Protein AF-A0A2X1PK58-F1 (afdb_monomer)

Sequence (124 aa):
MNYIPASQVELNADGKLYEVTINKLGIASLDGKSEFVGNANWKNGANWDIQADLEKMNIGFFVPVMPATLSGKLHSRGFAGSQGWQVEVPVADLNGMLSAKPISLKGSATLNQNVLLTVPDLQI

Radius of gyration: 15.74 Å; Cα contacts (8 Å, |Δi|>4): 298; chains: 1; bounding box: 34×44×41 Å

InterPro domains:
  IPR060340 TamB, N-terminal domain [PF27051] (2-124)

Structure (mmCIF, N/CA/C/O backbone):
data_AF-A0A2X1PK58-F1
#
_entry.id   AF-A0A2X1PK58-F1
#
loop_
_atom_site.group_PDB
_atom_site.id
_atom_site.type_symbol
_atom_site.label_atom_id
_atom_site.label_alt_id
_atom_site.label_comp_id
_atom_site.label_asym_id
_atom_site.label_entity_id
_atom_site.label_seq_id
_atom_site.pdbx_PDB_ins_code
_atom_site.Cartn_x
_atom_site.Cartn_y
_atom_site.Cartn_z
_atom_site.occupancy
_atom_site.B_iso_or_equiv
_atom_site.auth_seq_id
_atom_site.auth_comp_id
_atom_site.auth_asym_id
_atom_site.auth_atom_id
_atom_site.pdbx_PDB_model_num
ATOM 1 N N . MET A 1 1 ? -5.081 -21.820 -12.606 1.00 43.25 1 MET A N 1
ATOM 2 C CA . MET A 1 1 ? -4.956 -21.463 -11.178 1.00 43.25 1 MET A CA 1
ATOM 3 C C . MET A 1 1 ? -4.066 -20.238 -11.095 1.00 43.25 1 MET A C 1
ATOM 5 O O . MET A 1 1 ? -2.983 -20.278 -11.663 1.00 43.25 1 MET A O 1
ATOM 9 N N . ASN A 1 2 ? -4.532 -19.157 -10.472 1.00 54.59 2 ASN A N 1
ATOM 10 C CA . ASN A 1 2 ? -3.737 -17.941 -10.299 1.00 54.59 2 ASN A CA 1
ATOM 11 C C . ASN A 1 2 ? -2.868 -18.121 -9.054 1.00 54.59 2 ASN A C 1
ATOM 13 O O . ASN A 1 2 ? -3.359 -18.013 -7.934 1.00 54.59 2 ASN A O 1
ATOM 17 N N . TYR A 1 3 ? -1.604 -18.480 -9.259 1.00 69.31 3 TYR A N 1
ATOM 18 C CA . TYR A 1 3 ? -0.638 -18.639 -8.177 1.00 69.31 3 TYR A CA 1
ATOM 19 C C . TYR A 1 3 ? -0.144 -17.265 -7.731 1.00 69.31 3 TYR A C 1
ATOM 21 O O . TYR A 1 3 ? 0.342 -16.497 -8.560 1.00 69.31 3 TYR A O 1
ATOM 29 N N . ILE A 1 4 ? -0.251 -16.972 -6.431 1.00 69.81 4 ILE A N 1
ATOM 30 C CA . ILE A 1 4 ? 0.514 -15.883 -5.811 1.00 69.81 4 ILE A CA 1
ATOM 31 C C . ILE A 1 4 ? 1.991 -16.173 -6.109 1.00 69.81 4 ILE A C 1
ATOM 33 O O . ILE A 1 4 ? 2.419 -17.311 -5.881 1.00 69.81 4 ILE A O 1
ATOM 37 N N . PRO A 1 5 ? 2.762 -15.213 -6.651 1.00 74.75 5 PRO A N 1
ATOM 38 C CA . PRO A 1 5 ? 4.165 -15.452 -6.952 1.00 74.75 5 PRO A CA 1
ATOM 39 C C . PRO A 1 5 ? 4.913 -15.927 -5.704 1.00 74.75 5 PRO A C 1
ATOM 41 O O . PRO A 1 5 ? 4.613 -15.488 -4.590 1.00 74.75 5 PRO A O 1
ATOM 44 N N . ALA A 1 6 ? 5.897 -16.812 -5.880 1.00 85.56 6 ALA A N 1
ATOM 45 C CA . ALA A 1 6 ? 6.773 -17.196 -4.779 1.00 85.56 6 ALA A CA 1
ATOM 46 C C . ALA A 1 6 ? 7.387 -15.926 -4.170 1.00 85.56 6 ALA A C 1
ATOM 48 O O . ALA A 1 6 ? 8.035 -15.147 -4.870 1.00 85.56 6 ALA A O 1
ATOM 49 N N . SER A 1 7 ? 7.113 -15.709 -2.884 1.00 90.06 7 SER A N 1
ATOM 50 C CA . SER A 1 7 ? 7.427 -14.467 -2.185 1.00 90.06 7 SER A CA 1
ATOM 51 C C . SER A 1 7 ? 8.105 -14.775 -0.859 1.00 90.06 7 SER A C 1
ATOM 53 O O . SER A 1 7 ? 7.682 -15.678 -0.136 1.00 90.06 7 SER A O 1
ATOM 55 N N . GLN A 1 8 ? 9.126 -13.997 -0.520 1.00 93.69 8 GLN A N 1
ATOM 56 C CA . GLN A 1 8 ? 9.680 -13.939 0.823 1.00 93.69 8 GLN A CA 1
ATOM 57 C C . GLN A 1 8 ? 8.991 -12.806 1.581 1.00 93.69 8 GLN A C 1
ATOM 59 O O . GLN A 1 8 ? 8.929 -11.678 1.093 1.00 93.69 8 GLN A O 1
ATOM 64 N N . VAL A 1 9 ? 8.476 -13.115 2.769 1.00 94.94 9 VAL A N 1
ATOM 65 C CA . VAL A 1 9 ? 7.784 -12.152 3.628 1.00 94.94 9 VAL A CA 1
ATOM 66 C C . VAL A 1 9 ? 8.498 -12.080 4.972 1.00 94.94 9 VAL A C 1
ATOM 68 O O . VAL A 1 9 ? 8.724 -13.104 5.614 1.00 94.94 9 VAL A O 1
ATOM 71 N N . GLU A 1 10 ? 8.839 -10.868 5.394 1.00 97.56 10 GLU A N 1
ATOM 72 C CA . GLU A 1 10 ? 9.374 -10.552 6.717 1.00 97.56 10 GLU A CA 1
ATOM 73 C C . GLU A 1 10 ? 8.375 -9.635 7.424 1.00 97.56 10 GLU A C 1
ATOM 75 O O . GLU A 1 10 ? 8.066 -8.560 6.918 1.00 97.56 10 GLU A O 1
ATOM 80 N N . LEU A 1 11 ? 7.857 -10.046 8.582 1.00 97.62 11 LEU A N 1
ATOM 81 C CA . LEU 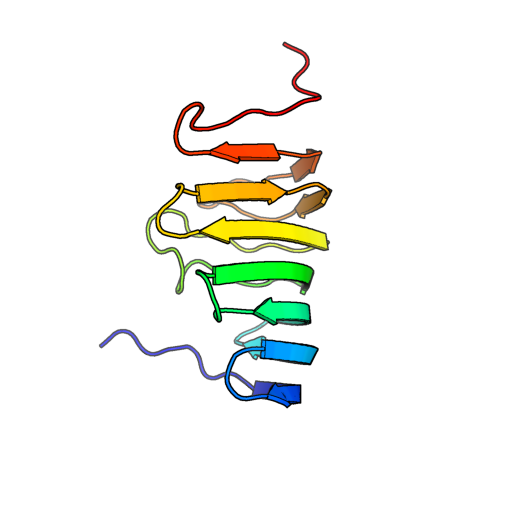A 1 11 ? 6.885 -9.265 9.345 1.00 97.62 11 LEU A CA 1
ATOM 82 C C . LEU A 1 11 ? 7.369 -9.070 10.782 1.00 97.62 11 LEU A C 1
ATOM 84 O O . LEU A 1 11 ? 7.587 -10.036 11.510 1.00 97.62 11 LEU A O 1
ATOM 88 N N . ASN A 1 12 ? 7.463 -7.809 11.191 1.00 98.56 12 ASN A N 1
ATOM 89 C CA . ASN A 1 12 ? 7.574 -7.365 12.570 1.00 98.56 12 ASN A CA 1
ATOM 90 C C . ASN A 1 12 ? 6.383 -6.447 12.869 1.00 98.56 12 ASN A C 1
ATOM 92 O O . ASN A 1 12 ? 6.247 -5.377 12.267 1.00 98.56 12 ASN A O 1
ATOM 96 N N . ALA A 1 13 ? 5.517 -6.880 13.782 1.00 97.88 13 ALA A N 1
ATOM 97 C CA . ALA A 1 13 ? 4.328 -6.140 14.161 1.00 97.88 13 ALA A CA 1
ATOM 98 C C . ALA A 1 13 ? 3.920 -6.409 15.611 1.00 97.88 13 ALA A C 1
ATOM 100 O O . ALA A 1 13 ? 4.083 -7.519 16.121 1.00 97.88 13 ALA A O 1
ATOM 101 N N . ASP A 1 14 ? 3.309 -5.398 16.218 1.00 98.25 14 ASP A N 1
ATOM 102 C CA . ASP A 1 14 ? 2.612 -5.471 17.498 1.00 98.25 14 ASP A CA 1
ATOM 103 C C . ASP A 1 14 ? 1.104 -5.390 17.251 1.00 98.25 14 ASP A C 1
ATOM 105 O O . ASP A 1 14 ? 0.656 -4.709 16.328 1.00 98.25 14 ASP A O 1
ATOM 109 N N . GLY A 1 15 ? 0.285 -6.052 18.067 1.00 96.69 15 GLY A N 1
ATOM 110 C CA . GLY A 1 15 ? -1.160 -6.031 17.856 1.00 96.69 15 GLY A CA 1
ATOM 111 C C . GLY A 1 15 ? -1.989 -6.286 19.103 1.00 96.69 15 GLY A C 1
ATOM 112 O O . GLY A 1 15 ? -1.538 -6.888 20.078 1.00 96.69 15 GLY A O 1
ATOM 113 N N . LYS A 1 16 ? -3.241 -5.831 19.047 1.00 95.56 16 LYS A N 1
ATOM 114 C CA . LYS A 1 16 ? -4.312 -6.176 19.988 1.00 95.56 16 LYS A CA 1
ATOM 115 C C . LYS A 1 16 ? -5.529 -6.667 19.204 1.00 95.56 16 LYS A C 1
ATOM 117 O O . LYS A 1 16 ? -5.503 -6.776 17.985 1.00 95.56 16 LYS A O 1
ATOM 122 N N . LEU A 1 17 ? -6.633 -6.921 19.907 1.00 97.19 17 LEU A N 1
ATOM 123 C CA . LEU A 1 17 ? -7.867 -7.449 19.313 1.00 97.19 17 LEU A CA 1
ATOM 124 C C . LEU A 1 17 ? -8.397 -6.628 18.120 1.00 97.19 17 LEU A C 1
ATOM 126 O O . LEU A 1 17 ? -8.992 -7.196 17.207 1.00 97.19 17 LEU A O 1
ATOM 130 N N . TYR A 1 18 ? -8.197 -5.307 18.138 1.00 97.94 18 TYR A N 1
ATOM 131 C CA . TYR A 1 18 ? -8.751 -4.400 17.131 1.00 97.94 18 TYR A CA 1
ATOM 132 C C . TYR A 1 18 ? -7.724 -3.500 16.448 1.00 97.94 18 TYR A C 1
ATOM 134 O O . TYR A 1 18 ? -8.131 -2.609 15.712 1.00 97.94 18 TYR A O 1
ATOM 142 N N . GLU A 1 19 ? -6.429 -3.693 16.691 1.00 97.81 19 GLU A N 1
ATOM 143 C CA . GLU A 1 19 ? -5.379 -2.837 16.135 1.00 97.81 19 GLU A CA 1
ATOM 144 C C . GLU A 1 19 ? -4.103 -3.624 15.850 1.00 97.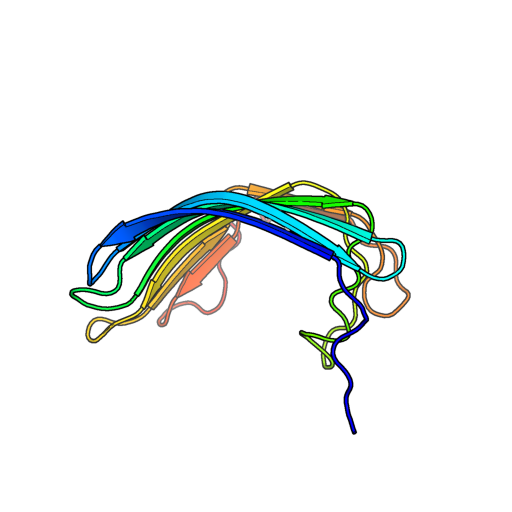81 19 GLU A C 1
ATOM 146 O O . GLU A 1 19 ? -3.791 -4.596 16.539 1.00 97.81 19 GLU A O 1
ATOM 151 N N . VAL A 1 20 ? -3.354 -3.166 14.855 1.00 98.38 20 VAL A N 1
ATOM 152 C CA . VAL A 1 20 ? -2.011 -3.638 14.530 1.00 98.38 20 VAL A CA 1
ATOM 153 C C . VAL A 1 20 ? -1.118 -2.442 14.229 1.00 98.38 20 VAL A C 1
ATOM 155 O O . VAL A 1 20 ? -1.525 -1.515 13.525 1.00 98.38 20 VAL A O 1
ATOM 158 N N . THR A 1 21 ? 0.104 -2.491 14.738 1.00 98.62 21 THR A N 1
ATOM 159 C CA . THR A 1 21 ? 1.210 -1.618 14.362 1.00 98.62 21 THR A CA 1
ATOM 160 C C . THR A 1 21 ? 2.228 -2.462 13.616 1.00 98.62 21 THR A C 1
ATOM 162 O O . THR A 1 21 ? 2.782 -3.414 14.156 1.00 98.62 21 THR A O 1
ATOM 165 N N . ILE A 1 22 ? 2.461 -2.121 12.358 1.00 98.56 22 ILE A N 1
ATOM 166 C CA . ILE A 1 22 ? 3.460 -2.728 11.490 1.00 98.56 22 ILE A CA 1
ATOM 167 C C . ILE A 1 22 ? 4.749 -1.927 11.662 1.00 98.56 22 ILE A C 1
ATOM 169 O O . ILE A 1 22 ? 4.891 -0.836 11.106 1.00 98.56 22 ILE A O 1
ATOM 173 N N . ASN A 1 23 ? 5.688 -2.482 12.427 1.00 98.38 23 ASN A N 1
ATOM 174 C CA . ASN A 1 23 ? 7.028 -1.915 12.580 1.00 98.38 23 ASN A CA 1
ATOM 175 C C . ASN A 1 23 ? 7.861 -2.142 11.313 1.00 98.38 23 ASN A C 1
ATOM 177 O O . ASN A 1 23 ? 8.692 -1.310 10.963 1.00 98.38 23 ASN A O 1
ATOM 181 N N . LYS A 1 24 ? 7.636 -3.280 10.641 1.00 98.25 24 LYS A N 1
ATOM 182 C CA . LYS A 1 24 ? 8.188 -3.607 9.326 1.00 98.25 24 LYS A CA 1
ATOM 183 C C . LYS A 1 24 ? 7.381 -4.728 8.681 1.00 98.25 24 LYS A C 1
ATOM 185 O O . LYS A 1 24 ? 7.197 -5.783 9.281 1.00 98.25 24 LYS A O 1
ATOM 190 N N . LEU A 1 25 ? 6.970 -4.540 7.437 1.00 97.88 25 LEU A N 1
ATOM 191 C CA . LEU A 1 25 ? 6.529 -5.612 6.553 1.00 97.88 25 LEU A CA 1
ATOM 192 C C . LEU A 1 25 ? 7.355 -5.535 5.271 1.00 97.88 25 LEU A C 1
ATOM 194 O O . LEU A 1 25 ? 7.165 -4.632 4.466 1.00 97.88 25 LEU A O 1
ATOM 198 N N . GLY A 1 26 ? 8.283 -6.468 5.098 1.00 97.06 26 GLY A N 1
ATOM 199 C CA . GLY A 1 26 ? 9.066 -6.638 3.882 1.00 97.06 26 GLY A CA 1
ATOM 200 C C . GLY A 1 26 ? 8.456 -7.724 3.006 1.00 97.06 26 GLY A C 1
ATOM 201 O O . GLY A 1 26 ? 8.208 -8.831 3.483 1.00 97.06 26 GLY A O 1
ATOM 202 N N . ILE A 1 27 ? 8.231 -7.434 1.728 1.00 94.19 27 ILE A N 1
ATOM 203 C CA . ILE A 1 27 ? 7.794 -8.422 0.735 1.00 94.19 27 ILE A CA 1
ATOM 204 C C . ILE A 1 27 ? 8.761 -8.372 -0.441 1.00 94.19 27 ILE A C 1
ATOM 206 O O . ILE A 1 27 ? 8.879 -7.336 -1.094 1.00 94.19 27 ILE A O 1
ATOM 210 N N . ALA A 1 28 ? 9.418 -9.492 -0.732 1.00 93.31 28 ALA A N 1
ATOM 211 C CA . ALA A 1 28 ? 10.230 -9.685 -1.929 1.00 93.31 28 ALA A CA 1
ATOM 212 C C . ALA A 1 28 ? 9.595 -10.768 -2.804 1.00 93.31 28 ALA A C 1
ATOM 214 O O . ALA A 1 28 ? 9.312 -11.866 -2.330 1.00 93.31 28 ALA A O 1
ATOM 215 N N . SER A 1 29 ? 9.339 -10.457 -4.070 1.00 88.12 29 SER A N 1
ATOM 216 C CA . SER A 1 29 ? 8.616 -11.324 -5.001 1.00 88.12 29 SER A CA 1
ATOM 217 C C . SER A 1 29 ? 9.092 -11.069 -6.423 1.00 88.12 29 SER A C 1
ATOM 219 O O . SER A 1 29 ? 9.148 -9.916 -6.854 1.00 88.12 29 SER A O 1
ATOM 221 N N . LEU A 1 30 ? 9.343 -12.139 -7.186 1.00 84.12 30 LEU A N 1
ATOM 222 C CA . LEU A 1 30 ? 9.974 -12.044 -8.508 1.00 84.12 30 LEU A CA 1
ATOM 223 C C . LEU A 1 30 ? 11.269 -11.209 -8.399 1.00 84.12 30 LEU A C 1
ATOM 225 O O . LEU A 1 30 ? 12.125 -11.533 -7.581 1.00 84.12 30 LEU A O 1
ATOM 229 N N . ASP A 1 31 ? 11.370 -10.115 -9.156 1.00 83.81 31 ASP A N 1
ATOM 230 C CA . ASP A 1 31 ? 12.516 -9.194 -9.156 1.00 83.81 31 ASP A CA 1
ATOM 231 C C . ASP A 1 31 ? 12.249 -7.890 -8.375 1.00 83.81 31 ASP A C 1
ATOM 233 O O . ASP A 1 31 ? 12.995 -6.916 -8.510 1.00 83.81 31 ASP A O 1
ATOM 237 N N . GLY A 1 32 ? 11.155 -7.836 -7.608 1.00 93.00 32 GLY A N 1
ATOM 238 C CA . GLY A 1 32 ? 10.718 -6.655 -6.869 1.00 93.00 32 GLY A CA 1
ATOM 239 C C . GLY A 1 32 ? 10.773 -6.846 -5.358 1.00 93.00 32 GLY A C 1
ATOM 240 O O . GLY A 1 32 ? 10.633 -7.959 -4.843 1.00 93.00 32 GLY A O 1
ATOM 241 N N . LYS A 1 33 ? 10.932 -5.737 -4.637 1.00 95.69 33 LYS A N 1
ATOM 242 C CA . LYS A 1 33 ? 10.809 -5.693 -3.180 1.00 95.69 33 LYS A CA 1
ATOM 243 C C . LYS A 1 33 ? 9.983 -4.494 -2.737 1.00 9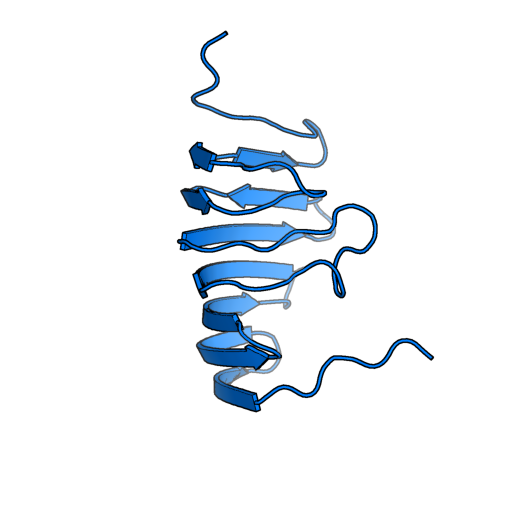5.69 33 LYS A C 1
ATOM 245 O O . LYS A 1 33 ? 9.870 -3.495 -3.442 1.00 95.69 33 LYS A O 1
ATOM 250 N N . SER A 1 34 ? 9.400 -4.609 -1.559 1.00 95.38 34 SER A N 1
ATOM 251 C CA . SER A 1 34 ? 8.627 -3.547 -0.934 1.00 95.38 34 SER A CA 1
ATOM 252 C C . SER A 1 34 ? 8.778 -3.612 0.573 1.00 95.38 34 SER A C 1
ATOM 254 O O . SER A 1 34 ? 8.898 -4.701 1.138 1.00 95.38 34 SER A O 1
ATOM 256 N N . GLU A 1 35 ? 8.781 -2.449 1.205 1.00 98.12 35 GLU A N 1
ATOM 257 C CA . GLU A 1 35 ? 8.764 -2.305 2.652 1.00 98.12 35 GLU A CA 1
ATOM 258 C C . GLU A 1 35 ? 7.579 -1.434 3.054 1.00 98.12 35 GLU A C 1
ATOM 260 O O . GLU A 1 35 ? 7.330 -0.394 2.446 1.00 98.12 35 GLU A O 1
ATOM 265 N N . PHE A 1 36 ? 6.845 -1.872 4.072 1.00 98.06 36 PHE A N 1
ATOM 266 C CA . PHE A 1 36 ? 5.695 -1.168 4.615 1.00 98.06 36 PHE A CA 1
ATOM 267 C C . PHE A 1 36 ? 5.865 -0.942 6.112 1.00 98.06 36 PHE A C 1
ATOM 269 O O . PHE A 1 36 ? 6.327 -1.825 6.841 1.00 98.06 36 PHE A O 1
ATOM 276 N N . VAL A 1 37 ? 5.409 0.220 6.568 1.00 98.81 37 VAL A N 1
ATOM 277 C CA . VAL A 1 37 ? 5.277 0.575 7.984 1.00 98.81 37 VAL A CA 1
ATOM 278 C C . VAL A 1 37 ? 3.953 1.290 8.202 1.00 98.81 37 VAL A C 1
ATOM 280 O O . VAL A 1 37 ? 3.427 1.925 7.285 1.00 98.81 37 VAL A O 1
ATOM 283 N N . GLY A 1 38 ? 3.414 1.217 9.413 1.00 98.38 38 GLY A N 1
ATOM 284 C CA . GLY A 1 38 ? 2.231 1.989 9.780 1.00 98.38 38 GLY A CA 1
ATOM 285 C C . GLY A 1 38 ? 1.307 1.246 10.725 1.00 98.38 38 GLY A C 1
ATOM 286 O O . GLY A 1 38 ? 1.731 0.348 11.446 1.00 98.38 38 GLY A O 1
ATOM 287 N N . ASN A 1 39 ? 0.035 1.617 10.742 1.00 98.44 39 ASN A N 1
ATOM 288 C CA . ASN A 1 39 ? -0.937 1.052 11.662 1.00 98.44 39 ASN A CA 1
ATOM 289 C C . ASN A 1 39 ? -2.311 0.887 11.019 1.00 98.44 39 ASN A C 1
ATOM 291 O O . ASN A 1 39 ? -2.697 1.619 10.108 1.00 98.44 39 ASN A O 1
ATOM 295 N N . ALA A 1 40 ? -3.082 -0.052 11.557 1.00 98.25 40 ALA A N 1
ATOM 296 C CA . ALA A 1 40 ? -4.491 -0.204 11.238 1.00 98.25 40 ALA A CA 1
ATOM 297 C C . ALA A 1 40 ? -5.303 -0.524 12.495 1.00 98.25 40 ALA A C 1
ATOM 299 O O . ALA A 1 40 ? -4.825 -1.208 13.394 1.00 98.25 40 ALA A O 1
ATOM 300 N N . ASN A 1 41 ? -6.541 -0.040 12.551 1.00 97.94 41 ASN A N 1
ATOM 301 C CA . ASN A 1 41 ? -7.508 -0.358 13.599 1.00 97.94 41 ASN A CA 1
ATOM 302 C C . ASN A 1 41 ? -8.887 -0.618 12.986 1.00 97.94 41 ASN A C 1
ATOM 304 O O . ASN A 1 41 ? -9.296 0.080 12.063 1.00 97.94 41 ASN A O 1
ATOM 308 N N . TRP A 1 42 ? -9.619 -1.592 13.522 1.00 97.12 42 TRP A N 1
ATOM 309 C CA . TRP A 1 42 ? -10.935 -2.007 13.019 1.00 97.12 42 TRP A CA 1
ATOM 310 C C . TRP A 1 42 ? -12.032 -2.042 14.088 1.00 97.12 42 TRP A C 1
ATOM 312 O O . TRP A 1 42 ? -13.105 -2.594 13.852 1.00 97.12 42 TRP A O 1
ATOM 322 N N . LYS A 1 43 ? -11.810 -1.431 15.260 1.00 96.25 43 LYS A N 1
ATOM 323 C CA . LYS A 1 43 ? -12.786 -1.440 16.366 1.00 96.25 43 LYS A CA 1
ATOM 324 C C . LYS A 1 43 ? -14.156 -0.867 15.979 1.00 96.25 43 LYS A C 1
ATOM 326 O O . LYS A 1 43 ? -15.176 -1.411 16.379 1.00 96.25 43 LYS A O 1
ATOM 331 N N . ASN A 1 44 ? -14.163 0.224 15.211 1.00 94.25 44 ASN A N 1
ATOM 332 C CA . ASN A 1 44 ? -15.363 0.979 14.827 1.00 94.25 44 ASN A CA 1
ATOM 333 C C . ASN A 1 44 ? -15.374 1.242 13.309 1.00 94.25 44 ASN A C 1
ATOM 335 O O . ASN A 1 44 ? -15.608 2.364 12.863 1.00 94.25 44 ASN A O 1
ATOM 339 N N . GLY A 1 45 ? -15.049 0.216 12.522 1.00 95.69 45 GLY A N 1
ATOM 340 C CA . GLY A 1 45 ? -14.711 0.363 11.106 1.00 95.69 45 GLY A CA 1
ATOM 341 C C . GLY A 1 45 ? -13.202 0.439 10.887 1.00 95.69 45 GLY A C 1
ATOM 342 O O . GLY A 1 45 ? -12.434 0.691 11.820 1.00 95.69 45 GLY A O 1
ATOM 343 N N . ALA A 1 46 ? -12.783 0.171 9.654 1.00 97.38 46 ALA A N 1
ATOM 344 C CA . ALA A 1 46 ? -11.383 0.146 9.267 1.00 97.38 46 ALA A CA 1
ATOM 345 C C . ALA A 1 46 ? -10.817 1.566 9.262 1.00 97.38 46 ALA A C 1
ATOM 347 O O . ALA A 1 46 ? -11.427 2.476 8.716 1.00 97.38 46 ALA A O 1
ATOM 348 N N . ASN A 1 47 ? -9.652 1.744 9.866 1.00 98.12 47 ASN A N 1
ATOM 349 C CA . ASN A 1 47 ? -8.852 2.959 9.845 1.00 98.12 47 ASN A CA 1
ATOM 350 C C . ASN A 1 47 ? -7.409 2.537 9.613 1.00 98.12 47 ASN A C 1
ATOM 352 O O . ASN A 1 47 ? -6.966 1.560 10.220 1.00 98.12 47 ASN A O 1
ATOM 356 N N . TRP A 1 48 ? -6.682 3.249 8.764 1.00 98.44 48 TRP A N 1
ATOM 357 C CA . TRP A 1 48 ? -5.289 2.930 8.477 1.00 98.44 48 TRP A CA 1
ATOM 358 C C . TRP A 1 48 ? -4.465 4.184 8.223 1.00 98.44 48 TRP A C 1
ATOM 360 O O . TRP A 1 48 ? -4.990 5.217 7.808 1.00 98.44 48 TRP A O 1
ATOM 370 N N . ASP A 1 49 ? -3.166 4.052 8.452 1.00 98.69 49 ASP A N 1
ATOM 371 C CA . ASP A 1 49 ? -2.126 4.987 8.044 1.00 98.69 49 ASP A CA 1
ATOM 372 C C . ASP A 1 49 ? -0.885 4.145 7.726 1.00 98.69 49 ASP A C 1
ATOM 374 O O . ASP A 1 49 ? -0.336 3.492 8.612 1.00 98.69 49 ASP A O 1
ATOM 378 N N . ILE A 1 50 ? -0.529 4.052 6.445 1.00 98.31 50 ILE A N 1
ATOM 379 C CA . ILE A 1 50 ? 0.482 3.133 5.917 1.00 98.31 50 ILE A CA 1
ATOM 380 C C . ILE A 1 50 ? 1.407 3.881 4.969 1.00 98.31 50 ILE A C 1
ATOM 382 O O . ILE A 1 50 ? 0.963 4.520 4.013 1.00 98.31 50 ILE A O 1
ATOM 386 N N . GLN A 1 51 ? 2.705 3.726 5.185 1.00 98.62 51 GLN A N 1
ATOM 387 C CA . GLN A 1 51 ? 3.749 4.162 4.271 1.00 98.62 51 GLN A CA 1
ATOM 388 C C . GLN A 1 51 ? 4.382 2.944 3.605 1.00 98.62 51 GLN A C 1
ATOM 390 O O . GLN A 1 51 ? 4.561 1.904 4.238 1.00 98.62 51 GLN A O 1
ATOM 395 N N . ALA A 1 52 ? 4.713 3.087 2.329 1.00 97.75 52 ALA A N 1
ATOM 396 C CA . ALA A 1 52 ? 5.330 2.061 1.511 1.00 97.75 52 ALA A CA 1
ATOM 397 C C . ALA A 1 52 ? 6.529 2.633 0.750 1.00 97.75 52 ALA A C 1
ATOM 399 O O . ALA A 1 52 ? 6.438 3.718 0.168 1.00 97.75 52 ALA A O 1
ATOM 400 N N . ASP A 1 53 ? 7.617 1.872 0.714 1.00 98.06 53 ASP A N 1
ATOM 401 C CA . ASP A 1 53 ? 8.742 2.059 -0.200 1.00 98.06 53 ASP A CA 1
ATOM 402 C C . ASP A 1 53 ? 8.791 0.857 -1.149 1.00 98.06 53 ASP A C 1
ATOM 404 O O . ASP A 1 53 ? 8.816 -0.298 -0.715 1.00 98.06 53 ASP A O 1
ATOM 408 N N . LEU A 1 54 ? 8.715 1.123 -2.448 1.00 96.56 54 LEU A N 1
ATOM 409 C CA . LEU A 1 54 ? 8.612 0.121 -3.498 1.00 96.56 54 LEU A CA 1
ATOM 410 C C . LEU A 1 54 ? 9.865 0.154 -4.369 1.00 96.56 54 LEU A C 1
ATOM 412 O O . LEU A 1 54 ? 10.287 1.207 -4.847 1.00 96.56 54 LEU A O 1
ATOM 416 N N . GLU A 1 55 ? 10.393 -1.019 -4.694 1.00 97.00 55 GLU A N 1
ATOM 417 C CA . GLU A 1 55 ? 11.463 -1.181 -5.669 1.00 97.00 55 GLU A CA 1
ATOM 418 C C . GLU A 1 55 ? 11.052 -2.241 -6.687 1.00 97.00 55 GLU A C 1
ATOM 420 O O . GLU A 1 55 ? 11.035 -3.438 -6.399 1.00 97.00 55 GLU A O 1
ATOM 425 N N . LYS A 1 56 ? 10.707 -1.784 -7.898 1.00 95.44 56 LYS A N 1
ATOM 426 C CA . LYS A 1 56 ? 10.292 -2.618 -9.037 1.00 95.44 56 LYS A CA 1
ATOM 427 C C . LYS A 1 56 ? 9.163 -3.594 -8.688 1.00 95.44 56 LYS A C 1
ATOM 429 O O . LYS A 1 56 ? 9.112 -4.713 -9.198 1.00 95.44 56 LYS A O 1
ATOM 434 N N . MET A 1 57 ? 8.234 -3.167 -7.839 1.00 93.06 57 MET A N 1
ATOM 435 C CA . MET A 1 57 ? 7.134 -4.007 -7.389 1.00 93.06 57 MET A CA 1
ATOM 436 C C . MET A 1 57 ? 6.122 -4.207 -8.519 1.00 93.06 57 MET A C 1
ATOM 438 O O . MET A 1 57 ? 5.492 -3.251 -8.973 1.00 93.06 57 MET A O 1
ATOM 442 N N . ASN A 1 58 ? 5.955 -5.451 -8.975 1.00 91.19 58 ASN A N 1
ATOM 443 C CA . ASN A 1 58 ? 4.942 -5.814 -9.963 1.00 91.19 58 ASN A CA 1
ATOM 444 C C . ASN A 1 58 ? 3.596 -6.062 -9.267 1.00 91.19 58 ASN A C 1
ATOM 446 O O . ASN A 1 58 ? 3.408 -7.076 -8.596 1.00 91.19 58 ASN A O 1
ATOM 450 N N . ILE A 1 59 ? 2.651 -5.141 -9.453 1.00 87.69 59 ILE A N 1
ATOM 451 C CA . ILE A 1 59 ? 1.308 -5.215 -8.866 1.00 87.69 59 ILE A CA 1
ATOM 452 C C . ILE A 1 59 ? 0.262 -5.807 -9.813 1.00 87.69 59 ILE A C 1
ATOM 454 O O . ILE A 1 59 ? -0.900 -5.927 -9.434 1.00 87.69 59 ILE A O 1
ATOM 458 N N . GLY A 1 60 ? 0.642 -6.211 -11.030 1.00 87.19 60 GLY A N 1
ATOM 459 C CA . GLY A 1 60 ? -0.303 -6.735 -12.020 1.00 87.19 60 GLY A CA 1
ATOM 460 C C . GLY A 1 60 ? -0.996 -8.028 -11.600 1.00 87.19 60 GLY A C 1
ATOM 461 O O . GLY A 1 60 ? -2.096 -8.305 -12.063 1.00 87.19 60 GLY A O 1
ATOM 462 N N . PHE A 1 61 ? -0.407 -8.784 -10.672 1.00 80.56 61 PHE A N 1
ATOM 463 C CA . PHE A 1 61 ? -1.090 -9.920 -10.059 1.00 80.56 61 PHE A CA 1
ATOM 464 C C . PHE A 1 61 ? -2.243 -9.484 -9.135 1.00 80.56 61 PHE A C 1
ATOM 466 O O . PHE A 1 61 ? -3.309 -10.094 -9.152 1.00 80.56 61 PHE A O 1
ATOM 473 N N . PHE A 1 62 ? -2.043 -8.427 -8.342 1.00 78.69 62 PHE A N 1
ATOM 474 C CA . PHE A 1 62 ? -3.021 -7.945 -7.358 1.00 78.69 62 PHE A CA 1
ATOM 475 C C . PHE A 1 62 ? -4.087 -7.040 -7.980 1.00 78.69 62 PHE A C 1
ATOM 477 O O . PHE A 1 62 ? -5.231 -7.037 -7.532 1.00 78.69 62 PHE A O 1
ATOM 484 N N . VAL A 1 63 ? -3.726 -6.302 -9.034 1.00 84.94 63 VAL A N 1
ATOM 485 C CA . VAL A 1 63 ? -4.624 -5.410 -9.778 1.00 84.94 63 VAL A CA 1
ATOM 486 C C . VAL A 1 63 ? -4.582 -5.762 -11.273 1.00 84.94 63 VAL A C 1
ATOM 488 O O . VAL A 1 63 ? -4.017 -5.014 -12.073 1.00 84.94 63 VAL A O 1
ATOM 491 N N . PRO A 1 64 ? -5.183 -6.894 -11.698 1.00 84.44 64 PRO A N 1
ATOM 492 C CA . PRO A 1 64 ? -5.061 -7.379 -13.079 1.00 84.44 64 PRO A CA 1
ATOM 493 C C . PRO A 1 64 ? -5.642 -6.434 -14.132 1.00 84.44 64 PRO A C 1
ATOM 495 O O . PRO A 1 64 ? -5.192 -6.424 -15.273 1.00 84.44 64 PRO A O 1
ATOM 498 N N . VAL A 1 65 ? -6.635 -5.626 -13.750 1.00 88.12 65 VAL A N 1
ATOM 499 C CA . VAL A 1 65 ? -7.258 -4.618 -14.623 1.00 88.12 65 VAL A CA 1
ATOM 500 C C . VAL A 1 65 ? -6.331 -3.440 -14.930 1.00 88.12 65 VAL A C 1
ATOM 502 O O . VAL A 1 65 ? -6.575 -2.699 -15.877 1.00 88.12 65 VAL A O 1
ATOM 505 N N . MET A 1 66 ? -5.278 -3.256 -14.129 1.00 86.56 66 MET A N 1
ATOM 506 C CA . MET A 1 66 ? -4.345 -2.140 -14.225 1.00 86.56 66 MET A CA 1
ATOM 507 C C . MET A 1 66 ? -2.920 -2.621 -13.900 1.00 86.56 66 MET A C 1
ATOM 509 O O . MET A 1 66 ? -2.358 -2.263 -12.862 1.00 86.56 66 MET A O 1
ATOM 513 N N . PRO A 1 67 ? -2.323 -3.467 -14.761 1.00 89.06 67 PRO A N 1
ATOM 514 C CA . PRO A 1 67 ? -1.029 -4.059 -14.479 1.00 89.06 67 PRO A CA 1
ATOM 515 C C . PRO A 1 67 ? 0.065 -2.995 -14.489 1.00 89.06 67 PRO A C 1
ATOM 517 O O . PRO A 1 67 ? 0.207 -2.240 -15.457 1.00 89.06 67 PRO A O 1
ATOM 520 N N . ALA A 1 68 ? 0.857 -2.959 -13.420 1.00 92.25 68 ALA A N 1
ATOM 521 C CA . ALA A 1 68 ? 1.941 -2.003 -13.281 1.00 92.25 68 ALA A CA 1
ATOM 522 C C . ALA A 1 68 ? 3.156 -2.585 -12.553 1.00 92.25 68 ALA A C 1
ATOM 524 O O . ALA A 1 68 ? 3.023 -3.454 -11.692 1.00 92.25 68 ALA A O 1
ATOM 525 N N . THR A 1 69 ? 4.328 -2.047 -12.884 1.00 94.31 69 THR A N 1
ATOM 526 C CA . THR A 1 69 ? 5.567 -2.204 -12.121 1.00 94.31 69 THR A CA 1
ATOM 527 C C . THR A 1 69 ? 5.953 -0.839 -11.588 1.00 94.31 69 THR A C 1
ATOM 529 O O . THR A 1 69 ? 6.169 0.075 -12.384 1.00 94.31 69 THR A O 1
ATOM 532 N N . LEU A 1 70 ? 6.024 -0.697 -10.266 1.00 94.25 70 LEU A N 1
ATOM 533 C CA . LEU A 1 70 ? 6.169 0.591 -9.593 1.00 94.25 70 LEU A CA 1
ATOM 534 C C . LEU A 1 70 ? 7.397 0.613 -8.681 1.00 94.25 70 LEU A C 1
ATOM 536 O O . LEU A 1 70 ? 7.705 -0.371 -8.008 1.00 94.25 70 LEU A O 1
ATOM 540 N N . SER A 1 71 ? 8.056 1.764 -8.638 1.00 97.25 71 SER A N 1
ATOM 541 C CA . SER A 1 71 ? 9.114 2.093 -7.686 1.00 97.25 71 SER A CA 1
ATOM 542 C C . SER A 1 71 ? 8.855 3.467 -7.080 1.00 97.25 71 SER A C 1
ATOM 544 O O . SER A 1 71 ? 8.311 4.342 -7.754 1.00 97.25 71 SER A O 1
ATOM 546 N N . GLY A 1 72 ? 9.301 3.677 -5.846 1.00 97.38 72 GLY A N 1
ATOM 547 C CA . GLY A 1 72 ? 9.184 4.944 -5.134 1.00 97.38 72 GLY A CA 1
ATOM 548 C C . GLY A 1 72 ? 8.330 4.837 -3.876 1.00 97.38 72 GLY A C 1
ATOM 549 O O . GLY A 1 72 ? 8.118 3.749 -3.346 1.00 97.38 72 GLY A O 1
ATOM 550 N N . LYS A 1 73 ? 7.857 5.982 -3.386 1.00 97.81 73 LYS A N 1
ATOM 551 C CA . LYS A 1 73 ? 7.223 6.101 -2.071 1.00 97.81 73 LYS A CA 1
ATOM 552 C C . LYS A 1 73 ? 5.738 6.395 -2.184 1.00 97.81 73 LYS A C 1
ATOM 554 O O . LYS A 1 73 ? 5.307 7.192 -3.018 1.00 97.81 73 LYS A O 1
ATOM 559 N N . LEU A 1 74 ? 4.964 5.779 -1.302 1.00 96.12 74 LEU A N 1
ATOM 560 C CA . LEU A 1 74 ? 3.528 5.985 -1.187 1.00 96.12 74 LEU A CA 1
ATOM 561 C C . LEU A 1 74 ? 3.146 6.101 0.286 1.00 96.12 74 LEU A C 1
ATOM 563 O O . LEU A 1 74 ? 3.589 5.311 1.111 1.00 96.12 74 LEU A O 1
ATOM 567 N N . HIS A 1 75 ? 2.279 7.048 0.608 1.00 98.06 75 HIS A N 1
ATOM 568 C CA . HIS A 1 75 ? 1.616 7.145 1.901 1.00 98.06 75 HIS A CA 1
ATOM 569 C C . HIS A 1 75 ? 0.117 7.107 1.650 1.00 98.06 75 HIS A C 1
ATOM 571 O O . HIS A 1 75 ? -0.392 7.903 0.867 1.00 98.06 75 HIS A O 1
ATOM 577 N N . SER A 1 76 ? -0.587 6.177 2.290 1.00 97.50 76 SER A N 1
ATOM 578 C CA . SER A 1 76 ? -2.044 6.109 2.276 1.00 97.50 76 SER A CA 1
ATOM 579 C C . SER A 1 76 ? -2.579 6.090 3.696 1.00 97.50 76 SER A C 1
ATOM 581 O O . SER A 1 76 ? -2.137 5.298 4.524 1.00 97.50 76 SER A O 1
ATOM 583 N N . ARG A 1 77 ? -3.583 6.919 3.957 1.00 98.31 77 ARG A N 1
ATOM 584 C CA . ARG A 1 77 ? -4.352 6.898 5.198 1.00 98.31 77 ARG A CA 1
ATOM 585 C C . ARG A 1 77 ? -5.833 7.008 4.893 1.00 98.31 77 ARG A C 1
ATOM 587 O O . ARG A 1 77 ? -6.215 7.523 3.844 1.00 98.31 77 ARG A O 1
ATOM 594 N N . GLY A 1 78 ? -6.681 6.532 5.785 1.00 97.75 78 GLY A N 1
ATOM 595 C CA . GLY A 1 78 ? -8.110 6.596 5.537 1.00 97.75 78 GLY A CA 1
ATOM 596 C C . GLY A 1 78 ? -8.946 5.862 6.557 1.00 97.75 78 GLY A C 1
ATOM 597 O O . GLY A 1 78 ? -8.442 5.310 7.538 1.00 97.75 78 GLY A O 1
ATOM 598 N N . PHE A 1 79 ? -10.247 5.868 6.293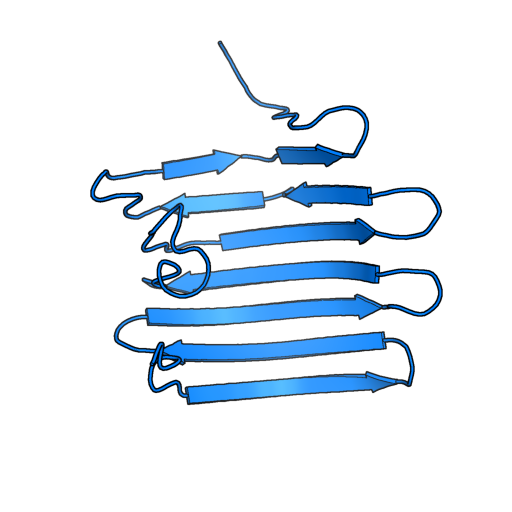 1.00 97.69 79 PHE A N 1
ATOM 599 C CA . PHE A 1 79 ? -11.225 5.122 7.059 1.00 97.69 79 PHE A CA 1
ATOM 600 C C . PHE A 1 79 ? -12.332 4.568 6.160 1.00 97.69 79 PHE A C 1
ATOM 602 O O . PHE A 1 79 ? -12.638 5.118 5.101 1.00 97.69 79 PHE A O 1
ATOM 609 N 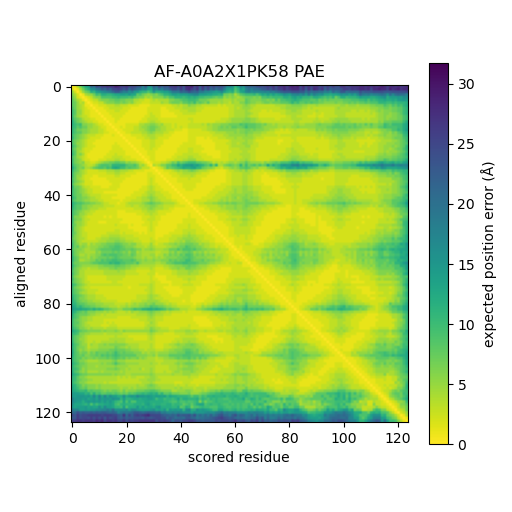N . ALA A 1 80 ? -12.957 3.482 6.606 1.00 97.31 80 ALA A N 1
ATOM 610 C CA . ALA A 1 80 ? -14.148 2.898 6.007 1.00 97.31 80 ALA A CA 1
ATOM 611 C C . ALA A 1 80 ? -15.026 2.260 7.094 1.00 97.31 80 ALA A C 1
ATOM 613 O O . ALA A 1 80 ? -14.582 1.395 7.852 1.00 97.31 80 ALA A O 1
ATOM 614 N N . GLY A 1 81 ? -16.289 2.670 7.174 1.00 95.88 81 GLY A N 1
ATOM 615 C CA . GLY A 1 81 ? -17.234 2.173 8.171 1.00 95.88 81 GLY A CA 1
ATOM 616 C C . GLY A 1 81 ? -18.669 2.609 7.894 1.00 95.88 81 GLY A C 1
ATOM 617 O O . GLY A 1 81 ? -19.010 3.019 6.788 1.00 95.88 81 GLY A O 1
ATOM 618 N N . SER A 1 82 ? -19.526 2.547 8.914 1.00 93.81 82 SER A N 1
ATOM 619 C CA . SER A 1 82 ? -20.957 2.861 8.774 1.00 93.81 82 SER A CA 1
ATOM 620 C C . SER A 1 82 ? -21.246 4.318 8.392 1.00 93.81 82 SER A C 1
ATOM 622 O O . SER A 1 82 ? -22.330 4.616 7.910 1.00 93.81 82 SER A O 1
ATOM 624 N N . GLN A 1 83 ? -20.294 5.224 8.632 1.00 89.06 83 GLN A N 1
ATOM 625 C CA . GLN A 1 83 ? -20.389 6.650 8.293 1.00 89.06 83 GLN A CA 1
ATOM 626 C C . GLN A 1 83 ? -19.874 6.960 6.882 1.00 89.06 83 GLN A C 1
ATOM 628 O O . GLN A 1 83 ? -19.925 8.110 6.440 1.00 89.06 83 GLN A O 1
ATOM 633 N N . GLY A 1 84 ? -19.355 5.946 6.187 1.00 94.94 84 GLY A N 1
ATOM 634 C CA . GLY A 1 84 ? -18.775 6.109 4.873 1.00 94.94 84 GLY A CA 1
ATOM 635 C C . GLY A 1 84 ? -17.317 5.723 4.756 1.00 94.94 84 GLY A C 1
ATOM 636 O O . GLY A 1 84 ? -16.763 5.046 5.624 1.00 94.94 84 GLY A O 1
ATOM 637 N N . TRP A 1 85 ? -16.702 6.183 3.669 1.00 96.62 85 TRP A N 1
ATOM 638 C CA . TRP A 1 85 ? -15.289 5.963 3.390 1.00 96.62 85 TRP A CA 1
ATOM 639 C C . TRP A 1 85 ? -14.583 7.223 2.882 1.00 96.62 85 TRP A C 1
ATOM 641 O O . TRP A 1 85 ? -15.163 8.042 2.159 1.00 96.62 85 TRP A O 1
ATOM 651 N N . GLN A 1 86 ? -13.308 7.335 3.245 1.00 97.00 86 GLN A N 1
ATOM 652 C CA . GLN A 1 86 ? -12.367 8.316 2.721 1.00 97.00 86 GLN A CA 1
ATOM 653 C C . GLN A 1 86 ? -10.977 7.695 2.662 1.00 97.00 86 GLN A C 1
ATOM 655 O O . GLN A 1 86 ? -10.539 7.027 3.599 1.00 97.00 86 GLN A O 1
ATOM 660 N N . VAL A 1 87 ? -10.278 7.957 1.567 1.00 97.25 87 VAL A N 1
ATOM 661 C CA . VAL A 1 87 ? -8.875 7.616 1.369 1.00 97.25 87 VAL A CA 1
ATOM 662 C C . VAL A 1 87 ? -8.125 8.886 1.023 1.00 97.25 87 VAL A C 1
ATOM 664 O O . VAL A 1 87 ? -8.508 9.621 0.117 1.00 97.25 87 VAL A O 1
ATOM 667 N N . GLU A 1 88 ? -7.028 9.117 1.718 1.00 97.19 88 GLU A N 1
ATOM 668 C CA . GLU A 1 88 ? -6.063 10.154 1.411 1.00 97.19 88 GLU A CA 1
ATOM 669 C C . GLU A 1 88 ? -4.748 9.497 1.015 1.00 97.19 88 GLU A C 1
ATOM 671 O O . GLU A 1 88 ? -4.246 8.589 1.680 1.00 97.19 88 GLU A O 1
ATOM 676 N N . VAL A 1 89 ? -4.182 9.990 -0.075 1.00 96.75 89 VAL A N 1
ATOM 677 C CA . VAL A 1 89 ? -2.828 9.694 -0.517 1.00 96.75 89 VAL A CA 1
ATOM 678 C C . VAL A 1 89 ? -2.062 11.007 -0.417 1.00 96.75 89 VAL A C 1
ATOM 680 O O . VAL A 1 89 ? -1.989 11.734 -1.404 1.00 96.75 89 VAL A O 1
ATOM 683 N N . PRO A 1 90 ? -1.581 11.402 0.776 1.00 94.50 90 PRO A N 1
ATOM 684 C CA . PRO A 1 90 ? -0.888 12.678 0.949 1.00 94.50 90 PRO A CA 1
ATOM 685 C C . PRO A 1 90 ? 0.452 12.723 0.208 1.00 94.50 90 PRO A C 1
ATOM 687 O O . PRO A 1 90 ? 0.897 13.800 -0.177 1.00 94.50 90 PRO A O 1
ATOM 690 N N . VAL A 1 91 ? 1.086 11.566 -0.002 1.00 92.38 91 VAL A N 1
ATOM 691 C CA . VAL A 1 91 ? 2.340 11.449 -0.745 1.00 92.38 91 VAL A CA 1
ATOM 692 C C . VAL A 1 91 ? 2.242 10.281 -1.712 1.00 92.38 91 VAL A C 1
ATOM 694 O O . VAL A 1 91 ? 2.131 9.129 -1.301 1.00 92.38 91 VAL A O 1
ATOM 697 N N . ALA A 1 92 ? 2.347 10.578 -2.999 1.00 94.88 92 ALA A N 1
ATOM 698 C CA . ALA A 1 92 ? 2.737 9.631 -4.025 1.00 94.88 92 ALA A CA 1
ATOM 699 C C . ALA A 1 92 ? 3.947 10.214 -4.755 1.00 94.88 92 ALA A C 1
ATOM 701 O O . ALA A 1 92 ? 3.852 11.295 -5.327 1.00 94.88 92 ALA A O 1
ATOM 702 N N . ASP A 1 93 ? 5.074 9.511 -4.721 1.00 96.31 93 ASP A N 1
ATOM 703 C CA . ASP A 1 93 ? 6.216 9.729 -5.607 1.00 96.31 93 ASP A CA 1
ATOM 704 C C . ASP A 1 93 ? 6.572 8.374 -6.208 1.00 96.31 93 ASP A C 1
ATOM 706 O O . ASP A 1 93 ? 7.375 7.617 -5.662 1.00 96.31 93 ASP A O 1
ATOM 710 N N . LEU A 1 94 ? 5.878 8.035 -7.290 1.00 95.25 94 LEU A N 1
ATOM 711 C CA . LEU A 1 94 ? 5.975 6.749 -7.956 1.00 95.25 94 LEU A CA 1
ATOM 712 C C . LEU A 1 94 ? 6.445 6.930 -9.394 1.00 95.25 94 LEU A C 1
ATOM 714 O O . LEU A 1 94 ? 6.049 7.849 -10.110 1.00 95.25 94 LEU A O 1
ATOM 718 N N . ASN A 1 95 ? 7.268 6.001 -9.848 1.00 96.62 95 ASN A N 1
ATOM 719 C CA . ASN A 1 95 ? 7.675 5.872 -11.236 1.00 96.62 95 ASN A CA 1
ATOM 720 C C . ASN A 1 95 ? 7.597 4.408 -11.664 1.00 96.62 95 ASN A C 1
ATOM 722 O O . ASN A 1 95 ? 7.557 3.503 -10.830 1.00 96.62 95 ASN A O 1
ATOM 726 N N . GLY A 1 96 ? 7.572 4.176 -12.972 1.00 95.38 96 GLY A N 1
ATOM 727 C CA . GLY A 1 96 ? 7.653 2.832 -13.520 1.00 95.38 96 GLY A CA 1
ATOM 728 C C . GLY A 1 96 ? 6.806 2.671 -14.766 1.00 95.38 96 GLY A C 1
ATOM 729 O O . GLY A 1 96 ? 6.741 3.574 -15.595 1.00 95.38 96 GLY A O 1
ATOM 730 N N . MET A 1 97 ? 6.178 1.508 -14.904 1.00 94.75 97 MET A N 1
ATOM 731 C CA . MET A 1 97 ? 5.428 1.123 -16.094 1.00 94.75 97 MET A CA 1
ATOM 732 C C . MET A 1 97 ? 3.992 0.790 -15.716 1.00 94.75 97 MET A C 1
ATOM 734 O O . MET A 1 97 ? 3.770 -0.077 -14.880 1.00 94.75 97 MET A O 1
ATOM 738 N N . LEU A 1 98 ? 3.026 1.417 -16.377 1.00 92.12 98 LEU A N 1
ATOM 739 C CA . LEU A 1 98 ? 1.606 1.096 -16.294 1.00 92.12 98 LEU A CA 1
ATOM 740 C C . LEU A 1 98 ? 1.132 0.638 -17.672 1.00 92.12 98 LEU A C 1
ATOM 742 O O . LEU A 1 98 ? 1.196 1.405 -18.630 1.00 92.12 98 LEU A O 1
ATOM 746 N N . SER A 1 99 ? 0.663 -0.606 -17.794 1.00 88.50 99 SER A N 1
ATOM 747 C CA . SER A 1 99 ? 0.202 -1.175 -19.075 1.00 88.50 99 SER A CA 1
ATOM 748 C C . SER A 1 99 ? 1.195 -0.943 -20.228 1.00 88.50 99 SER A C 1
ATOM 750 O O . SER A 1 99 ? 0.830 -0.470 -21.303 1.00 88.50 99 SER A O 1
ATOM 752 N N . ALA A 1 100 ? 2.476 -1.233 -19.970 1.00 86.81 100 ALA A N 1
ATOM 753 C CA . ALA A 1 100 ? 3.602 -1.020 -20.885 1.00 86.81 100 ALA A CA 1
ATOM 754 C C . ALA A 1 100 ? 3.887 0.447 -21.284 1.00 86.81 100 ALA A C 1
ATOM 756 O O . ALA A 1 100 ? 4.652 0.687 -22.217 1.00 86.81 100 ALA A O 1
ATOM 757 N N . LYS A 1 101 ? 3.347 1.433 -20.559 1.00 93.12 101 LYS A N 1
ATOM 758 C CA . LYS A 1 101 ? 3.666 2.855 -20.740 1.00 93.12 101 LYS A CA 1
ATOM 759 C C . LYS A 1 101 ? 4.413 3.404 -19.525 1.00 93.12 101 LYS A C 1
ATOM 761 O O . LYS A 1 101 ? 3.988 3.129 -18.402 1.00 93.12 101 LYS A O 1
ATOM 766 N N . PRO A 1 102 ? 5.498 4.171 -19.722 1.00 94.81 102 PRO A N 1
ATOM 767 C CA . PRO A 1 102 ? 6.194 4.796 -18.612 1.00 94.81 102 PRO A CA 1
ATOM 768 C C . PRO A 1 102 ? 5.286 5.819 -17.931 1.00 94.81 102 PRO A C 1
ATOM 770 O O . PRO A 1 102 ? 4.581 6.578 -18.598 1.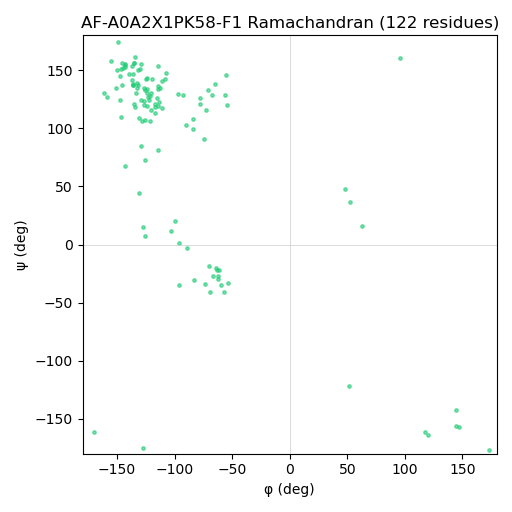00 94.81 102 PRO A O 1
ATOM 773 N N . ILE A 1 103 ? 5.320 5.838 -16.604 1.00 94.44 103 ILE A N 1
ATOM 774 C CA . ILE A 1 103 ? 4.593 6.800 -15.781 1.00 94.44 103 ILE A CA 1
ATOM 775 C C . ILE A 1 103 ? 5.513 7.432 -14.742 1.00 94.44 103 ILE A C 1
ATOM 777 O O . ILE A 1 103 ? 6.464 6.813 -14.257 1.00 94.44 103 ILE A O 1
ATOM 781 N N . SER A 1 104 ? 5.182 8.665 -14.375 1.00 94.25 104 SER A N 1
ATOM 782 C CA . SER A 1 104 ? 5.687 9.337 -13.185 1.00 94.25 104 SER A CA 1
ATOM 783 C C . SER A 1 104 ? 4.506 10.018 -12.508 1.00 94.25 104 SER A C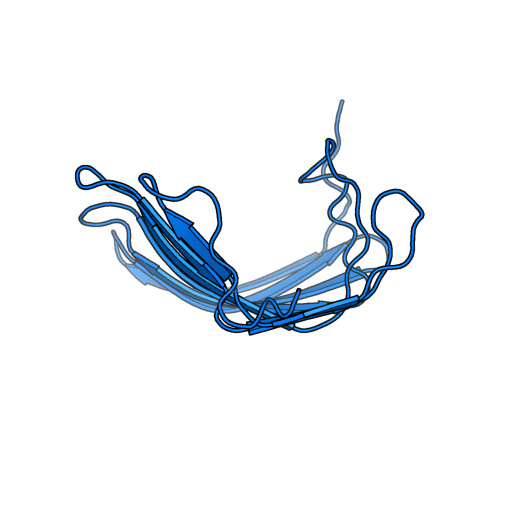 1
ATOM 785 O O . SER A 1 104 ? 3.808 10.818 -13.126 1.00 94.25 104 SER A O 1
ATOM 787 N N . LEU A 1 105 ? 4.250 9.639 -11.263 1.00 90.62 105 LEU A N 1
ATOM 788 C CA . LEU A 1 105 ? 3.171 10.147 -10.434 1.00 90.62 105 LEU A CA 1
ATOM 789 C C . LEU A 1 105 ? 3.806 10.849 -9.244 1.00 90.62 105 LEU A C 1
ATOM 791 O O . LEU A 1 105 ? 4.445 10.205 -8.417 1.00 90.62 105 LEU A O 1
ATOM 795 N N . LYS A 1 106 ? 3.629 12.165 -9.177 1.00 93.75 106 LYS A N 1
ATOM 796 C CA . LYS A 1 106 ? 4.048 12.988 -8.048 1.00 93.75 106 LYS A CA 1
ATOM 797 C C . LYS A 1 106 ? 2.883 13.845 -7.599 1.00 93.75 106 LYS A C 1
ATOM 799 O O . LYS A 1 106 ? 2.339 14.584 -8.414 1.00 93.75 106 LYS A O 1
ATOM 804 N N . GLY A 1 107 ? 2.512 13.749 -6.330 1.00 93.38 107 GLY A N 1
ATOM 805 C CA . GLY A 1 107 ? 1.488 14.611 -5.753 1.00 93.38 107 GLY A CA 1
ATOM 806 C C . GLY A 1 107 ? 0.667 13.929 -4.675 1.00 93.38 107 GLY A C 1
ATOM 807 O O . GLY A 1 107 ? 1.103 12.958 -4.053 1.00 93.38 107 GLY A O 1
ATOM 808 N N . SER A 1 108 ? -0.533 14.463 -4.476 1.00 94.19 108 SER A N 1
ATOM 809 C CA . SER A 1 108 ? -1.484 13.989 -3.483 1.00 94.19 108 SER A CA 1
ATOM 810 C C . SER A 1 108 ? -2.860 13.745 -4.097 1.00 94.19 108 SER A C 1
ATOM 812 O O . SER A 1 108 ? -3.213 14.315 -5.131 1.00 94.19 108 SER A O 1
ATOM 814 N N . ALA A 1 109 ? -3.648 12.875 -3.474 1.00 94.06 109 ALA A N 1
ATOM 815 C CA . ALA A 1 109 ? -5.018 12.608 -3.884 1.00 94.06 109 ALA A CA 1
ATOM 816 C C . ALA A 1 109 ? -5.923 12.372 -2.676 1.00 94.06 109 ALA A C 1
ATOM 818 O O . ALA A 1 109 ? -5.491 11.915 -1.620 1.00 94.06 109 ALA A O 1
ATOM 819 N N . THR A 1 110 ? -7.206 12.661 -2.833 1.00 94.81 110 THR A N 1
ATOM 820 C CA . THR A 1 110 ? -8.254 12.296 -1.881 1.00 94.81 110 THR A CA 1
ATOM 821 C C . THR A 1 110 ? -9.412 11.680 -2.639 1.00 94.81 110 THR A C 1
ATOM 823 O O . THR A 1 110 ? -9.822 12.184 -3.678 1.00 94.81 110 THR A O 1
ATOM 826 N N . LEU A 1 111 ? -9.932 10.578 -2.125 1.00 94.62 111 LEU A N 1
ATOM 827 C CA . LEU A 1 111 ? -11.079 9.874 -2.667 1.00 94.62 111 LEU A CA 1
ATOM 828 C C . LEU A 1 111 ? -12.082 9.704 -1.531 1.00 94.62 111 LEU A C 1
ATOM 830 O O . LEU A 1 111 ? -11.702 9.331 -0.421 1.00 94.62 111 LEU A O 1
ATOM 834 N N . ASN A 1 112 ? -13.356 9.975 -1.781 1.00 94.25 112 ASN A N 1
ATOM 835 C CA . ASN A 1 112 ? -14.413 9.702 -0.818 1.00 94.25 112 ASN A CA 1
ATOM 836 C C . ASN A 1 112 ? -15.729 9.377 -1.532 1.00 94.25 112 ASN A C 1
ATOM 838 O O . ASN A 1 112 ? -15.862 9.471 -2.751 1.00 94.25 112 ASN A O 1
ATOM 842 N N . GLN A 1 113 ? -16.728 8.999 -0.749 1.00 90.38 113 GLN A N 1
ATOM 843 C CA . GLN A 1 113 ? -18.053 8.627 -1.248 1.00 90.38 113 GLN A CA 1
ATOM 844 C C . GLN A 1 113 ? -18.822 9.724 -1.997 1.00 90.38 113 GLN A C 1
ATOM 846 O O . GLN A 1 113 ? -19.721 9.406 -2.769 1.00 90.38 113 GLN A O 1
ATOM 851 N N . A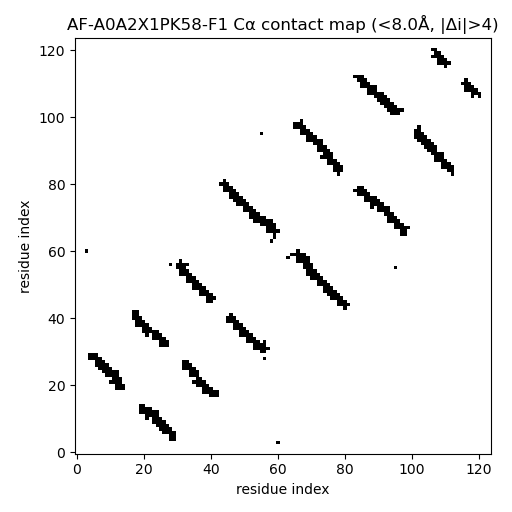SN A 1 114 ? -18.490 10.997 -1.773 1.00 89.62 114 ASN A N 1
ATOM 852 C CA . ASN A 1 114 ? -19.158 12.133 -2.408 1.00 89.62 114 ASN A CA 1
ATOM 853 C C . ASN A 1 114 ? -18.394 12.614 -3.649 1.00 89.62 114 ASN A C 1
ATOM 855 O O . ASN A 1 114 ? -18.997 13.061 -4.621 1.00 89.62 114 ASN A O 1
ATOM 859 N N . VAL A 1 115 ? -17.063 12.531 -3.610 1.00 85.00 115 VAL A N 1
ATOM 860 C CA . VAL A 1 115 ? -16.144 12.964 -4.661 1.00 85.00 115 VAL A CA 1
ATOM 861 C C . VAL A 1 115 ? -15.157 11.836 -4.923 1.00 85.00 115 VAL A C 1
ATOM 863 O O . VAL A 1 115 ? -14.276 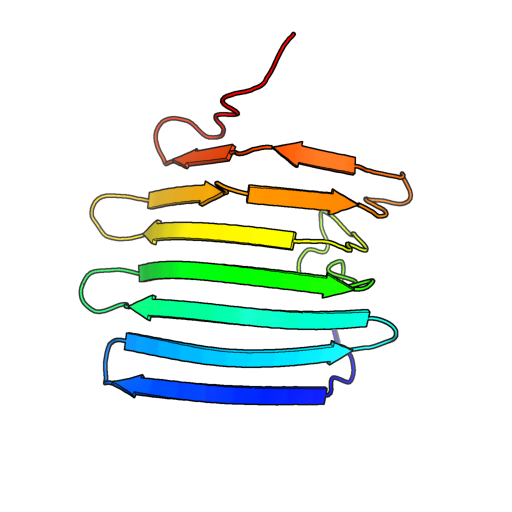11.552 -4.111 1.00 85.00 115 VAL A O 1
ATOM 866 N N . LEU A 1 116 ? -15.317 11.198 -6.085 1.00 83.31 116 LEU A N 1
ATOM 867 C CA . LEU A 1 116 ? -14.570 9.992 -6.444 1.00 83.31 116 LEU A CA 1
ATOM 868 C C . LEU A 1 116 ? -13.057 10.226 -6.535 1.00 83.31 116 LEU A C 1
ATOM 870 O O . LEU A 1 116 ? -12.300 9.298 -6.266 1.00 83.31 116 LEU A O 1
ATOM 874 N N . LEU A 1 117 ? -12.618 11.437 -6.898 1.00 85.31 117 LEU A N 1
ATOM 875 C CA . LEU A 1 117 ? -11.207 11.813 -6.919 1.00 85.31 117 LEU A CA 1
ATOM 876 C C . LEU A 1 117 ? -11.027 13.336 -6.863 1.00 85.31 117 LEU A C 1
ATOM 878 O O . LEU A 1 117 ? -11.548 14.062 -7.706 1.00 85.31 117 LEU A O 1
ATOM 882 N N . THR A 1 118 ? -10.217 13.788 -5.913 1.00 83.56 118 THR A N 1
ATOM 883 C CA . THR A 1 118 ? -9.695 15.152 -5.798 1.00 83.56 118 THR A CA 1
ATOM 884 C C . THR A 1 118 ? -8.173 15.088 -5.833 1.00 83.56 118 THR A C 1
ATOM 886 O O . THR A 1 118 ? -7.576 14.327 -5.075 1.00 83.56 118 THR A O 1
ATOM 889 N N . VAL A 1 119 ? -7.537 15.905 -6.671 1.00 82.44 119 VAL A N 1
ATOM 890 C CA . VAL A 1 119 ? -6.075 16.065 -6.728 1.00 82.44 119 VAL A CA 1
ATOM 891 C C . VAL A 1 119 ? -5.776 17.544 -6.462 1.00 82.44 119 VAL A C 1
ATOM 893 O O . VAL A 1 119 ? -6.085 18.371 -7.319 1.00 82.44 119 VAL A O 1
ATOM 896 N N . PRO A 1 120 ? -5.255 17.904 -5.276 1.00 74.56 120 PRO A N 1
ATOM 897 C CA . PRO A 1 120 ? -5.122 19.302 -4.852 1.00 74.56 120 PRO A CA 1
ATOM 898 C C . PRO A 1 120 ? -4.245 20.160 -5.770 1.00 74.56 120 PRO A C 1
ATOM 900 O O . PRO A 1 120 ? -4.551 21.328 -5.985 1.00 74.56 120 PRO A O 1
ATOM 903 N N . ASP A 1 121 ? -3.193 19.567 -6.340 1.00 69.56 121 ASP A N 1
ATOM 904 C CA . ASP A 1 121 ? -2.180 20.270 -7.140 1.00 69.56 121 ASP A CA 1
ATOM 905 C C . ASP A 1 121 ? -2.397 20.131 -8.657 1.00 69.56 121 ASP A C 1
ATOM 907 O O . ASP A 1 121 ? -1.464 20.288 -9.447 1.00 69.56 121 ASP A O 1
ATOM 911 N N . LEU A 1 122 ? -3.615 19.791 -9.093 1.00 51.97 122 LEU A N 1
ATOM 912 C CA . LEU A 1 122 ? -3.916 19.581 -10.509 1.00 51.97 122 LEU A CA 1
ATOM 913 C C . LEU A 1 122 ? -3.979 20.939 -11.229 1.00 51.97 122 LEU A C 1
ATOM 915 O O . LEU A 1 122 ? -5.019 21.592 -11.277 1.00 51.97 122 LEU A O 1
ATOM 919 N N . GLN A 1 123 ? -2.839 21.381 -11.764 1.00 48.78 123 GLN A N 1
ATOM 920 C CA . GLN A 1 123 ? -2.790 22.498 -12.706 1.00 48.78 123 GLN A CA 1
ATOM 921 C C . GLN A 1 123 ? -3.236 21.989 -14.081 1.00 48.78 123 GLN A C 1
ATOM 923 O O . GLN A 1 123 ? -2.654 21.039 -14.607 1.00 48.78 123 GLN A O 1
ATOM 928 N N . ILE A 1 124 ? -4.300 22.592 -14.616 1.00 41.59 124 ILE A N 1
ATOM 929 C CA . ILE A 1 124 ? -4.809 22.352 -15.975 1.00 41.59 124 ILE A CA 1
ATOM 930 C C . ILE A 1 124 ? -4.111 23.308 -16.939 1.00 41.59 124 ILE A C 1
ATOM 932 O O . ILE A 1 124 ? -3.982 24.497 -16.567 1.00 41.59 124 ILE A O 1
#

Solvent-accessible surface area (backbone atoms only — not comparable to full-atom values): 6564 Å² total; per-residue (Å²): 133,91,72,78,70,74,60,54,76,47,79,43,68,53,75,58,99,43,36,38,39,35,77,34,36,38,43,37,40,87,90,13,34,34,40,34,34,38,38,39,34,50,81,83,35,43,34,41,41,40,39,37,44,32,42,54,31,69,42,31,83,83,35,66,95,64,32,28,33,34,28,41,39,40,32,42,35,38,39,40,41,96,94,44,45,40,42,35,26,75,39,34,45,36,35,42,33,48,75,92,37,82,47,77,46,75,50,43,39,38,31,33,84,89,46,78,72,44,53,88,82,70,80,129

Secondary structure (DSSP, 8-state):
--PPPPEEEEEEEEEETTEEEEEEEEEEETTEEEEEEEEEE-BTBEEEEEEEEEEEEE-TTT-TTS-EEEEEEEEEEEEEETTEEEEEEEEEEEEEEETTEEEEEEEEEEEESS-S-B-TT---

Foldseek 3Di:
DLDDADKDWDFDWDDDPFKIFTPWIWIDGDPKIKIKGWMWGCPAFIWTWMKMAIDQDFCCSVVVVKTWGKGGIWIKTWTAHPVWIKIKTQFDAIWGAIPNHTDGDTAIWMATPVRRIDTPPDDD

Mean predicted aligned error: 5.21 Å

Organism: Haemophilus influenzae (NCBI:txid727)

pLDDT: mean 91.27, std 10.95, range [41.59, 98.81]